Protein AF-A0A496QWY0-F1 (afdb_monomer_lite)

pLDDT: mean 74.76, std 11.49, range [41.34, 89.81]

Structure (mmCIF, N/CA/C/O backbone):
data_AF-A0A496QWY0-F1
#
_entry.id   AF-A0A496QWY0-F1
#
loop_
_atom_site.group_PDB
_atom_site.id
_atom_site.type_symbol
_atom_site.label_atom_id
_atom_site.label_alt_id
_atom_site.label_comp_id
_atom_site.label_asym_id
_atom_site.label_entity_id
_atom_site.label_seq_id
_atom_site.pdbx_PDB_ins_code
_atom_site.Cartn_x
_atom_site.Cartn_y
_atom_site.Cartn_z
_atom_site.occupancy
_atom_site.B_iso_or_equiv
_atom_site.auth_seq_id
_atom_site.auth_comp_id
_atom_site.auth_asym_id
_atom_site.auth_atom_id
_atom_site.pdbx_PDB_model_num
ATOM 1 N N . MET A 1 1 ? 27.211 -4.799 -48.691 1.00 55.66 1 MET A N 1
ATOM 2 C CA . MET A 1 1 ? 26.319 -3.738 -48.163 1.00 55.66 1 MET A CA 1
ATOM 3 C C . MET A 1 1 ? 27.102 -2.442 -48.056 1.00 55.66 1 MET A C 1
ATOM 5 O O . MET A 1 1 ? 28.228 -2.474 -47.563 1.00 55.66 1 MET A O 1
ATOM 9 N N . LYS A 1 2 ? 26.542 -1.324 -48.530 1.00 67.06 2 LYS A N 1
ATOM 10 C CA . LYS A 1 2 ? 27.173 -0.002 -48.395 1.00 67.06 2 LYS A CA 1
ATOM 11 C C . LYS A 1 2 ? 27.348 0.318 -46.901 1.00 67.06 2 LYS A C 1
ATOM 13 O O . LYS A 1 2 ? 26.505 -0.061 -46.086 1.00 67.06 2 LYS A O 1
ATOM 18 N N . LYS A 1 3 ? 28.438 0.997 -46.526 1.00 68.31 3 LYS A N 1
ATOM 19 C CA . LYS A 1 3 ? 28.746 1.312 -45.114 1.00 68.31 3 LYS A CA 1
ATOM 20 C C . LYS A 1 3 ? 27.581 2.040 -44.419 1.00 68.31 3 LYS A C 1
ATOM 22 O O . LYS A 1 3 ? 27.254 1.702 -43.289 1.00 68.31 3 LYS A O 1
ATOM 27 N N . GLY A 1 4 ? 26.884 2.922 -45.145 1.00 72.94 4 GLY A N 1
ATOM 28 C CA . GLY A 1 4 ? 25.697 3.628 -44.650 1.00 72.94 4 GLY A CA 1
ATOM 29 C C . GLY A 1 4 ? 24.549 2.702 -44.234 1.00 72.94 4 GLY A C 1
ATOM 30 O O . GLY A 1 4 ? 24.047 2.821 -43.125 1.00 72.94 4 GLY A O 1
ATOM 31 N N . THR A 1 5 ? 24.188 1.707 -45.056 1.00 79.12 5 THR A N 1
ATOM 32 C CA . THR A 1 5 ? 23.070 0.792 -44.739 1.00 79.12 5 THR A CA 1
ATOM 33 C C . THR A 1 5 ? 23.310 -0.042 -43.480 1.00 79.12 5 THR A C 1
ATOM 35 O O . THR A 1 5 ? 22.363 -0.376 -42.783 1.00 79.12 5 THR A O 1
ATOM 38 N N . ARG A 1 6 ? 24.573 -0.350 -43.152 1.00 73.62 6 ARG A N 1
ATOM 39 C CA . ARG A 1 6 ? 24.921 -1.090 -41.926 1.00 73.62 6 ARG A CA 1
ATOM 40 C C . ARG A 1 6 ? 24.777 -0.229 -40.673 1.00 73.62 6 ARG A C 1
ATOM 42 O O . ARG A 1 6 ? 24.368 -0.735 -39.636 1.00 73.62 6 ARG A O 1
ATOM 49 N N . LEU A 1 7 ? 25.094 1.061 -40.783 1.00 77.50 7 LEU A N 1
ATOM 50 C CA . LEU A 1 7 ? 25.024 2.005 -39.671 1.00 77.50 7 LEU A CA 1
ATOM 51 C C . LEU A 1 7 ? 23.567 2.303 -39.293 1.00 77.50 7 LEU A C 1
ATOM 53 O O . LEU A 1 7 ? 23.224 2.244 -38.117 1.00 77.50 7 LEU A O 1
ATOM 57 N N . PHE A 1 8 ? 22.692 2.496 -40.287 1.00 82.06 8 PHE A N 1
ATOM 58 C CA . PHE A 1 8 ? 21.249 2.624 -40.048 1.00 82.06 8 PHE A CA 1
ATOM 59 C C . PHE A 1 8 ? 20.646 1.367 -39.415 1.00 82.06 8 PHE A C 1
ATOM 61 O O . PHE A 1 8 ? 19.860 1.482 -38.479 1.00 82.06 8 PHE A O 1
ATOM 68 N N . LEU A 1 9 ? 21.051 0.173 -39.868 1.00 79.50 9 LEU A N 1
ATOM 69 C CA . LEU A 1 9 ? 20.561 -1.081 -39.290 1.00 79.50 9 LEU A CA 1
ATOM 70 C C . LEU A 1 9 ? 20.983 -1.236 -37.822 1.00 79.50 9 LEU A C 1
ATOM 72 O O . LEU A 1 9 ? 20.169 -1.617 -36.992 1.00 79.50 9 LEU A O 1
ATOM 76 N N . ALA A 1 10 ? 22.232 -0.899 -37.488 1.00 78.00 10 ALA A N 1
ATOM 77 C CA . ALA A 1 10 ? 22.719 -0.961 -36.111 1.00 78.00 10 ALA A CA 1
ATOM 78 C C . ALA A 1 10 ? 21.989 0.028 -35.188 1.00 78.00 10 ALA A C 1
ATOM 80 O O . ALA A 1 10 ? 21.624 -0.330 -34.067 1.00 78.00 10 ALA A O 1
ATOM 81 N N . LEU A 1 11 ? 21.731 1.247 -35.674 1.00 80.62 11 LEU A N 1
ATOM 82 C CA . LEU A 1 11 ? 20.969 2.252 -34.934 1.00 80.62 11 LEU A CA 1
ATOM 83 C C . LEU A 1 11 ? 19.526 1.786 -34.691 1.00 80.62 11 LEU A C 1
ATOM 85 O O . LEU A 1 11 ? 19.012 1.912 -33.581 1.00 80.62 11 LEU A O 1
ATOM 89 N N . TYR A 1 12 ? 18.900 1.197 -35.714 1.00 85.38 12 TYR A N 1
ATOM 90 C CA . TYR A 1 12 ? 17.542 0.669 -35.632 1.00 85.38 12 TYR A CA 1
ATOM 91 C C . TYR A 1 12 ? 17.437 -0.492 -34.638 1.00 85.38 12 TYR A C 1
ATOM 93 O O . TYR A 1 12 ? 16.535 -0.500 -33.806 1.00 85.38 12 TYR A O 1
ATOM 101 N N . THR A 1 13 ? 18.390 -1.429 -34.649 1.00 81.69 13 THR A N 1
ATOM 102 C CA . THR A 1 13 ? 18.434 -2.533 -33.678 1.00 81.69 13 THR A CA 1
ATOM 103 C C . THR A 1 13 ? 18.577 -2.018 -32.245 1.00 81.69 13 THR A C 1
ATOM 105 O O . THR A 1 13 ? 17.865 -2.481 -31.357 1.00 81.69 13 THR A O 1
ATOM 108 N N . GLY A 1 14 ? 19.449 -1.031 -32.003 1.00 79.31 14 GLY A N 1
ATOM 109 C CA . GLY A 1 14 ? 19.602 -0.422 -30.677 1.00 79.31 14 GLY A CA 1
ATOM 110 C C . GLY A 1 14 ? 18.320 0.263 -30.192 1.00 79.31 14 GLY A C 1
ATOM 111 O O . GLY A 1 14 ? 17.920 0.079 -29.041 1.00 79.31 14 GLY A O 1
ATOM 112 N N . PHE A 1 15 ? 17.641 0.990 -31.084 1.00 83.50 15 PHE A N 1
ATOM 113 C CA . PHE A 1 15 ? 16.355 1.622 -30.792 1.00 83.50 15 PHE A CA 1
ATOM 114 C C . PHE A 1 15 ? 15.257 0.592 -30.500 1.00 83.50 15 PHE A C 1
ATOM 116 O O . PHE A 1 15 ? 14.571 0.707 -29.490 1.00 83.50 15 PHE A O 1
ATOM 123 N N . ALA A 1 16 ? 15.136 -0.455 -31.319 1.00 84.25 16 ALA A N 1
ATOM 124 C CA . ALA A 1 16 ? 14.134 -1.502 -31.134 1.00 84.25 16 ALA A CA 1
ATOM 125 C C . ALA A 1 16 ? 14.306 -2.235 -29.793 1.00 84.25 16 ALA A C 1
ATOM 127 O O . ALA A 1 16 ? 13.338 -2.419 -29.057 1.00 84.25 16 ALA A O 1
ATOM 128 N N . VAL A 1 17 ? 15.544 -2.594 -29.434 1.00 82.38 17 VAL A N 1
ATOM 129 C CA . VAL A 1 17 ? 15.850 -3.233 -28.144 1.00 82.38 17 VAL A CA 1
ATOM 130 C C . VAL A 1 17 ? 15.521 -2.300 -26.979 1.00 82.38 17 VAL A C 1
ATOM 132 O O . VAL A 1 17 ? 14.932 -2.748 -25.997 1.00 82.38 17 VAL A O 1
ATOM 135 N N . TYR A 1 18 ? 15.850 -1.009 -27.090 1.00 81.50 18 TYR A N 1
ATOM 136 C CA . TYR A 1 18 ? 15.502 -0.014 -26.076 1.00 81.50 18 TYR A CA 1
ATOM 137 C C . TYR A 1 18 ? 13.985 0.103 -25.889 1.00 81.50 18 TYR A C 1
ATOM 139 O O . TYR A 1 18 ? 13.505 0.030 -24.761 1.00 81.50 18 TYR A O 1
ATOM 147 N N . SER A 1 19 ? 13.224 0.216 -26.981 1.00 81.25 19 SER A N 1
ATOM 148 C CA . SER A 1 19 ? 11.763 0.313 -26.935 1.00 81.25 19 SER A CA 1
ATOM 149 C C . SER A 1 19 ? 11.123 -0.907 -26.281 1.00 81.25 19 SER A C 1
ATOM 151 O O . SER A 1 19 ? 10.245 -0.745 -25.439 1.00 81.25 19 SER A O 1
ATOM 153 N N . VAL A 1 20 ? 11.586 -2.118 -26.607 1.00 80.94 20 VAL A N 1
ATOM 154 C CA . VAL A 1 20 ? 11.076 -3.353 -25.992 1.00 80.94 20 VAL A CA 1
ATOM 155 C C . VAL A 1 20 ? 11.408 -3.392 -24.498 1.00 80.94 20 VAL A C 1
ATOM 157 O O . VAL A 1 20 ? 10.512 -3.598 -23.682 1.00 80.94 20 VAL A O 1
ATOM 160 N N . LEU A 1 21 ? 12.657 -3.123 -24.104 1.00 76.94 21 LEU A N 1
ATOM 161 C CA . LEU A 1 21 ? 13.052 -3.092 -22.688 1.00 76.94 21 LEU A CA 1
ATOM 162 C C . LEU A 1 21 ? 12.248 -2.062 -21.889 1.00 76.94 21 LEU A C 1
ATOM 164 O O . LEU A 1 21 ? 11.754 -2.369 -20.806 1.00 76.94 21 LEU A O 1
ATOM 168 N N . THR A 1 22 ? 12.080 -0.855 -22.428 1.00 76.88 22 THR A N 1
ATOM 169 C CA . THR A 1 22 ? 11.290 0.203 -21.791 1.00 76.88 22 THR A CA 1
ATOM 170 C C . THR A 1 22 ? 9.804 -0.139 -21.736 1.00 76.88 22 THR A C 1
ATOM 172 O O . THR A 1 22 ? 9.147 0.226 -20.768 1.00 76.88 22 THR A O 1
ATOM 175 N N . PHE A 1 23 ? 9.259 -0.850 -22.719 1.00 75.31 23 PHE A N 1
ATOM 176 C CA . PHE A 1 23 ? 7.854 -1.250 -22.696 1.00 75.31 23 PHE A CA 1
ATOM 177 C C . PHE A 1 23 ? 7.569 -2.290 -21.601 1.00 75.31 23 PHE A C 1
ATOM 179 O O . PHE A 1 23 ? 6.616 -2.143 -20.839 1.00 75.31 23 PHE A O 1
ATOM 186 N N . PHE A 1 24 ? 8.424 -3.309 -21.465 1.00 68.56 24 PHE A N 1
ATOM 187 C CA . PHE A 1 24 ? 8.226 -4.368 -20.468 1.00 68.56 24 PHE A CA 1
ATOM 188 C C . PHE A 1 24 ? 8.634 -3.949 -19.048 1.00 68.56 24 PHE A C 1
ATOM 190 O O . PHE A 1 24 ? 7.910 -4.231 -18.092 1.00 68.56 24 PHE A O 1
ATOM 197 N N . PHE A 1 25 ? 9.767 -3.257 -18.905 1.00 68.12 25 PHE A N 1
ATOM 198 C CA . PHE A 1 25 ? 10.391 -2.944 -17.613 1.00 68.12 25 PHE A CA 1
ATOM 199 C C . PHE A 1 25 ? 10.446 -1.445 -17.294 1.00 68.12 25 PHE A C 1
ATOM 201 O O . PHE A 1 25 ? 11.099 -1.026 -16.338 1.00 68.12 25 PHE A O 1
ATOM 208 N N . GLY A 1 26 ? 9.805 -0.603 -18.103 1.00 67.50 26 GLY A N 1
ATOM 209 C CA . GLY A 1 26 ? 9.725 0.823 -17.824 1.00 67.50 26 GLY A CA 1
ATOM 210 C C . GLY A 1 26 ? 8.885 1.128 -16.589 1.00 67.50 26 GLY A C 1
ATOM 211 O O . GLY A 1 26 ? 8.112 0.312 -16.098 1.00 67.50 26 GLY A O 1
ATOM 212 N N . ASN A 1 27 ? 8.978 2.376 -16.138 1.00 61.62 27 ASN A N 1
ATOM 213 C CA . ASN A 1 27 ? 8.209 2.918 -15.014 1.00 61.62 27 ASN A CA 1
ATOM 214 C C . ASN A 1 27 ? 6.671 2.887 -15.225 1.00 61.62 27 ASN A C 1
ATOM 216 O O . ASN A 1 27 ? 5.922 3.150 -14.291 1.00 61.62 27 ASN A O 1
ATOM 220 N N . THR A 1 28 ? 6.216 2.580 -16.443 1.00 63.62 28 THR A N 1
ATOM 221 C CA . THR A 1 28 ? 4.805 2.392 -16.834 1.00 63.62 28 THR A CA 1
ATOM 222 C C . THR A 1 28 ? 4.562 0.981 -17.398 1.00 63.62 28 THR A C 1
ATOM 224 O O . THR A 1 28 ? 3.522 0.713 -17.988 1.00 63.62 28 THR A O 1
ATOM 227 N N . GLY A 1 29 ? 5.547 0.087 -17.281 1.00 69.12 29 GLY A N 1
ATOM 228 C CA . GLY A 1 29 ? 5.484 -1.274 -17.801 1.00 69.12 29 GLY A CA 1
ATOM 229 C C . GLY A 1 29 ? 4.654 -2.211 -16.924 1.00 69.12 29 GLY A C 1
ATOM 230 O O . GLY A 1 29 ? 4.149 -1.841 -15.863 1.00 69.12 29 GLY A O 1
ATOM 231 N N . ILE A 1 30 ? 4.566 -3.466 -17.362 1.00 72.00 30 ILE A N 1
ATOM 232 C CA . ILE A 1 30 ? 3.725 -4.516 -16.760 1.00 72.00 30 ILE A CA 1
ATOM 233 C C . ILE A 1 30 ? 4.067 -4.745 -15.279 1.00 72.00 30 ILE A C 1
ATOM 235 O O . ILE A 1 30 ? 3.178 -4.950 -14.457 1.00 72.00 30 ILE A O 1
ATOM 239 N N . LEU A 1 31 ? 5.350 -4.659 -14.918 1.00 70.00 31 LEU A N 1
ATOM 240 C CA . LEU A 1 31 ? 5.812 -4.815 -13.534 1.00 70.00 31 LEU A CA 1
ATOM 241 C C . LEU A 1 31 ? 5.326 -3.686 -12.618 1.00 70.00 31 LEU A C 1
ATOM 243 O O . LEU A 1 31 ? 4.835 -3.958 -11.527 1.00 70.00 31 LEU A O 1
ATOM 247 N N . ALA A 1 32 ? 5.406 -2.436 -13.078 1.00 72.75 32 ALA A N 1
ATOM 248 C CA . ALA A 1 32 ? 4.912 -1.286 -12.323 1.00 72.75 32 ALA A CA 1
ATOM 249 C C . ALA A 1 32 ? 3.384 -1.331 -12.171 1.00 72.75 32 ALA A C 1
ATOM 251 O O . ALA A 1 32 ? 2.853 -0.962 -11.125 1.00 72.75 32 ALA A O 1
ATOM 252 N N . MET A 1 33 ? 2.683 -1.826 -13.196 1.00 75.75 33 MET A N 1
ATOM 253 C CA . MET A 1 33 ? 1.239 -2.037 -13.129 1.00 75.75 33 MET A CA 1
ATOM 254 C C . MET A 1 33 ? 0.875 -3.106 -12.093 1.00 75.75 33 MET A C 1
ATOM 256 O O . MET A 1 33 ? -0.027 -2.889 -11.291 1.00 75.75 33 MET A O 1
ATOM 260 N N . LYS A 1 34 ? 1.621 -4.216 -12.049 1.00 79.69 34 LYS A N 1
ATOM 261 C CA . LYS A 1 34 ? 1.408 -5.277 -11.060 1.00 79.69 34 LYS A CA 1
ATOM 262 C C . LYS A 1 34 ? 1.663 -4.800 -9.626 1.00 79.69 34 LYS A C 1
ATOM 264 O O . LYS A 1 34 ? 0.855 -5.080 -8.749 1.00 79.69 34 LYS A O 1
ATOM 269 N N . GLU A 1 35 ? 2.738 -4.044 -9.384 1.00 79.81 35 GLU A N 1
ATOM 270 C CA . GLU A 1 35 ? 2.995 -3.441 -8.063 1.00 79.81 35 GLU A CA 1
ATOM 271 C C . GLU A 1 35 ? 1.850 -2.511 -7.628 1.00 79.81 35 GLU A C 1
ATOM 273 O O . GLU A 1 35 ? 1.479 -2.474 -6.452 1.00 79.81 35 GLU A O 1
ATOM 278 N N 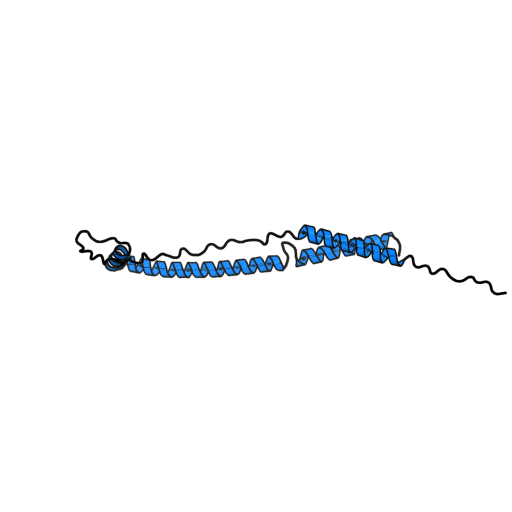. LEU A 1 36 ? 1.281 -1.760 -8.575 1.00 82.19 36 LEU A N 1
ATOM 279 C CA . LEU A 1 36 ? 0.164 -0.862 -8.307 1.00 82.19 36 LEU A CA 1
ATOM 280 C C . LEU A 1 36 ? -1.129 -1.628 -8.000 1.00 82.19 36 LEU A C 1
ATOM 282 O O . LEU A 1 36 ? -1.861 -1.238 -7.092 1.00 82.19 36 LEU A O 1
ATOM 286 N N . GLU A 1 37 ? -1.395 -2.713 -8.721 1.00 85.38 37 GLU A N 1
ATOM 287 C CA . GLU A 1 37 ? -2.552 -3.583 -8.497 1.00 85.38 37 GLU A CA 1
ATOM 288 C C . GLU A 1 37 ? -2.470 -4.283 -7.132 1.00 85.38 37 GLU A C 1
ATOM 290 O O . GLU A 1 37 ? -3.409 -4.202 -6.343 1.00 85.38 37 GLU A O 1
ATOM 295 N N . GLU A 1 38 ? -1.304 -4.830 -6.774 1.00 85.81 38 GLU A N 1
ATOM 296 C CA . GLU A 1 38 ? -1.069 -5.406 -5.443 1.00 85.81 38 GLU A CA 1
ATOM 297 C C . GLU A 1 38 ? -1.233 -4.369 -4.322 1.00 85.81 38 GLU A C 1
ATOM 299 O O . GLU A 1 38 ? -1.746 -4.675 -3.243 1.00 85.81 38 GLU A O 1
ATOM 304 N N . TYR A 1 39 ? -0.790 -3.128 -4.544 1.00 83.94 39 TYR A N 1
ATOM 305 C CA . TYR A 1 39 ? -0.995 -2.055 -3.573 1.00 83.94 39 TYR A CA 1
ATOM 306 C C . TYR A 1 39 ? -2.472 -1.680 -3.433 1.00 83.94 39 TYR A C 1
ATOM 308 O O . TYR A 1 39 ? -2.961 -1.481 -2.318 1.00 83.94 39 TYR A O 1
ATOM 316 N N . ARG A 1 40 ? -3.187 -1.610 -4.556 1.00 87.19 40 ARG A N 1
ATOM 317 C CA . ARG A 1 40 ? -4.624 -1.352 -4.592 1.00 87.19 40 ARG A CA 1
ATOM 318 C C . ARG A 1 40 ? -5.375 -2.424 -3.808 1.00 87.19 40 ARG A C 1
ATOM 320 O O . ARG A 1 40 ? -6.178 -2.070 -2.950 1.00 87.19 40 ARG A O 1
ATOM 327 N N . ASP A 1 41 ? -5.068 -3.698 -4.009 1.00 88.69 41 ASP A N 1
ATOM 328 C CA . ASP A 1 41 ? -5.728 -4.789 -3.287 1.00 88.69 41 ASP A CA 1
ATOM 329 C C . ASP A 1 41 ? -5.459 -4.735 -1.775 1.00 88.69 41 ASP A C 1
ATOM 331 O O . ASP A 1 41 ? -6.395 -4.838 -0.981 1.00 88.69 41 ASP A O 1
ATOM 335 N N . LYS A 1 42 ? -4.224 -4.428 -1.355 1.00 87.50 42 LYS A N 1
ATOM 336 C CA . LYS A 1 42 ? -3.896 -4.205 0.068 1.00 87.50 42 LYS A CA 1
ATOM 337 C C . LYS A 1 42 ? -4.694 -3.057 0.690 1.00 87.50 42 LYS A C 1
ATOM 339 O O . LYS A 1 42 ? -5.104 -3.150 1.847 1.00 87.50 42 LYS A O 1
ATOM 344 N N . LEU A 1 43 ? -4.917 -1.972 -0.053 1.00 86.62 43 LEU A N 1
ATOM 345 C CA . LEU A 1 43 ? -5.761 -0.867 0.409 1.00 86.62 43 LEU A CA 1
ATOM 346 C C . LEU A 1 43 ? -7.224 -1.290 0.551 1.00 86.62 43 LEU A C 1
ATOM 348 O O . LEU A 1 43 ? -7.859 -0.923 1.538 1.00 86.62 43 LEU A O 1
ATOM 352 N N . TYR A 1 44 ? -7.752 -2.073 -0.393 1.00 89.44 44 TYR A N 1
ATOM 353 C CA . TYR A 1 44 ? -9.112 -2.607 -0.300 1.00 89.44 44 TYR A CA 1
ATOM 354 C C . TYR A 1 44 ? -9.288 -3.513 0.921 1.00 89.44 44 TYR A C 1
ATOM 356 O O . TYR A 1 44 ? -10.276 -3.381 1.644 1.00 89.44 44 TYR A O 1
ATOM 364 N N . GLU A 1 45 ? -8.327 -4.396 1.191 1.00 88.69 45 GLU A N 1
ATOM 365 C CA . GLU A 1 45 ? -8.356 -5.257 2.376 1.00 88.69 45 GLU A CA 1
ATOM 366 C C . GLU A 1 45 ? -8.316 -4.451 3.678 1.00 88.69 45 GLU A C 1
ATOM 368 O O . GLU A 1 45 ? -9.115 -4.698 4.582 1.00 88.69 45 GLU A O 1
ATOM 373 N N . ASN A 1 46 ? -7.443 -3.446 3.758 1.00 88.19 46 ASN A N 1
ATOM 374 C CA . ASN A 1 46 ? -7.333 -2.577 4.929 1.00 88.19 46 ASN A CA 1
ATOM 375 C C . ASN A 1 46 ? -8.606 -1.762 5.167 1.00 88.19 46 ASN A C 1
ATOM 377 O O . ASN A 1 46 ? -9.080 -1.672 6.297 1.00 88.19 46 ASN A O 1
ATOM 381 N N . ASN A 1 47 ? -9.204 -1.228 4.101 1.00 88.50 47 ASN A N 1
ATOM 382 C CA . ASN A 1 47 ? -10.470 -0.514 4.194 1.00 88.50 47 ASN A CA 1
ATOM 383 C C . ASN A 1 47 ? -11.587 -1.436 4.713 1.00 88.50 47 ASN A C 1
ATOM 385 O O . ASN A 1 47 ? -12.316 -1.079 5.635 1.00 88.50 47 ASN A O 1
ATOM 389 N N . ARG A 1 48 ? -11.651 -2.678 4.217 1.00 89.75 48 ARG A N 1
ATOM 390 C CA . ARG A 1 48 ? -12.604 -3.684 4.703 1.00 89.75 48 ARG A CA 1
ATOM 391 C C . ARG A 1 48 ? -12.390 -4.037 6.181 1.00 89.75 48 ARG A C 1
ATOM 393 O O . ARG A 1 48 ? -13.364 -4.258 6.904 1.00 89.75 48 ARG A O 1
ATOM 400 N N . GLU A 1 49 ? -11.139 -4.104 6.635 1.00 88.69 49 GLU A N 1
ATOM 401 C CA . GLU A 1 49 ? -10.794 -4.303 8.048 1.00 88.69 49 GLU A CA 1
ATOM 402 C C . GLU A 1 49 ? -11.256 -3.112 8.901 1.00 88.69 49 GLU A C 1
ATOM 404 O O . GLU A 1 49 ? -11.941 -3.311 9.905 1.00 88.69 49 GLU A O 1
ATOM 409 N N . LEU A 1 50 ? -10.980 -1.882 8.459 1.00 88.50 50 LEU A N 1
ATOM 410 C CA . LEU A 1 50 ? -11.437 -0.647 9.101 1.00 88.50 50 LEU A CA 1
ATOM 411 C C . LEU A 1 50 ? -12.962 -0.575 9.200 1.00 88.50 50 LEU A C 1
ATOM 413 O O . LEU A 1 50 ? -13.483 -0.253 10.263 1.00 88.50 50 LEU A O 1
ATOM 417 N N . GLU A 1 51 ? -13.698 -0.929 8.146 1.00 89.06 51 GLU A N 1
ATOM 418 C CA . GLU A 1 51 ? -15.161 -0.985 8.209 1.00 89.06 51 GLU A CA 1
ATOM 419 C C . GLU A 1 51 ? -15.661 -2.007 9.233 1.00 89.06 51 GLU A C 1
ATOM 421 O O . GLU A 1 51 ? -16.678 -1.788 9.891 1.00 89.06 51 GLU A O 1
ATOM 426 N N . LYS A 1 52 ? -14.985 -3.155 9.356 1.00 89.56 52 LYS A N 1
ATOM 427 C CA . LYS A 1 52 ? -15.340 -4.170 10.352 1.00 89.56 52 LYS A CA 1
ATOM 428 C C . LYS A 1 52 ? -15.103 -3.646 11.768 1.00 89.56 52 LYS A C 1
ATOM 430 O O . LYS A 1 52 ? -15.999 -3.795 12.595 1.00 89.56 52 LYS A O 1
ATOM 435 N N . ILE A 1 53 ? -13.953 -3.016 12.018 1.00 87.69 53 ILE A N 1
ATOM 436 C CA . ILE A 1 53 ? -13.635 -2.374 13.301 1.00 87.69 53 ILE A CA 1
ATOM 437 C C . ILE A 1 53 ? -14.679 -1.300 13.609 1.00 87.69 53 ILE A C 1
ATOM 439 O O . I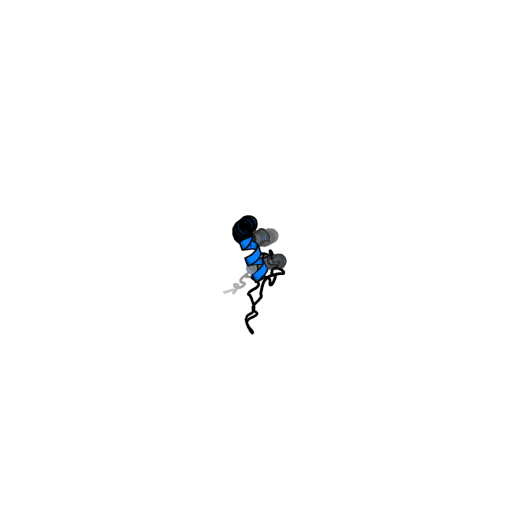LE A 1 53 ? -15.254 -1.307 14.690 1.00 87.69 53 ILE A O 1
ATOM 443 N N . ASN A 1 54 ? -14.995 -0.438 12.642 1.00 89.12 54 ASN A N 1
ATOM 444 C CA . ASN A 1 54 ? -15.984 0.618 12.819 1.00 89.12 54 ASN A CA 1
ATOM 445 C C . ASN A 1 54 ? -17.363 0.048 13.176 1.00 89.12 54 ASN A C 1
ATOM 447 O O . ASN A 1 54 ? -17.946 0.460 14.167 1.00 89.12 54 ASN A O 1
ATOM 451 N N . ARG A 1 55 ? -17.850 -0.967 12.446 1.00 89.81 55 ARG A N 1
ATOM 452 C CA . ARG A 1 55 ? -19.123 -1.636 12.772 1.00 89.81 55 ARG A CA 1
ATOM 453 C C . ARG A 1 55 ? -19.131 -2.220 14.186 1.00 89.81 55 ARG A C 1
ATOM 455 O O . ARG A 1 55 ? -20.137 -2.102 14.874 1.00 89.81 55 ARG A O 1
ATOM 462 N N . GLN A 1 56 ? -18.033 -2.838 14.620 1.00 88.06 56 GLN A N 1
ATOM 463 C CA . GLN A 1 56 ? -17.921 -3.381 15.977 1.00 88.06 56 GLN A CA 1
ATOM 464 C C . GLN A 1 56 ? -17.960 -2.274 17.033 1.00 88.06 56 GLN A C 1
ATOM 466 O O . GLN A 1 56 ? -18.732 -2.380 17.982 1.00 88.06 56 GLN A O 1
ATOM 471 N N . LEU A 1 57 ? -17.192 -1.200 16.835 1.00 86.94 57 LEU A N 1
ATOM 472 C CA . LEU A 1 57 ? -17.172 -0.057 17.745 1.00 86.94 57 LEU A CA 1
ATOM 473 C C . LEU A 1 57 ? -18.515 0.675 17.779 1.00 86.94 57 LEU A C 1
ATOM 475 O O . LEU A 1 57 ? -18.926 1.096 18.851 1.00 86.94 57 LEU A O 1
ATOM 479 N N . SER A 1 58 ? -19.215 0.815 16.650 1.00 87.88 58 SER A N 1
ATOM 480 C CA . SER A 1 58 ? -20.547 1.431 16.622 1.00 87.88 58 SER A CA 1
ATOM 481 C C . SER A 1 58 ? -21.552 0.625 17.439 1.00 87.88 58 SER A C 1
ATOM 483 O O . SER A 1 58 ? -22.263 1.202 18.247 1.00 87.88 58 SER A O 1
ATOM 485 N N . VAL A 1 59 ? -21.562 -0.705 17.299 1.00 88.06 59 VAL A N 1
ATOM 486 C CA . VAL A 1 59 ? -22.443 -1.573 18.100 1.00 88.06 59 VAL A CA 1
ATOM 487 C C . VAL A 1 59 ? -22.097 -1.501 19.590 1.00 88.06 59 VAL A C 1
ATOM 489 O O . VAL A 1 59 ? -22.996 -1.447 20.425 1.00 88.06 59 VAL A O 1
ATOM 492 N N . GLU A 1 60 ? -20.807 -1.490 19.937 1.00 84.81 60 GLU A N 1
ATOM 493 C CA . GLU A 1 60 ? -20.364 -1.335 21.327 1.00 84.81 60 GLU A CA 1
ATOM 494 C C . GLU A 1 60 ? -20.765 0.032 21.894 1.00 84.81 60 GLU A C 1
ATOM 496 O O . GLU A 1 60 ? -21.259 0.116 23.016 1.00 84.81 60 GLU A O 1
ATOM 501 N N . LEU A 1 61 ? -20.620 1.094 21.104 1.00 86.19 61 LEU A N 1
ATOM 502 C CA . LEU A 1 61 ? -20.995 2.450 21.486 1.00 86.19 61 LEU A CA 1
ATOM 503 C C . LEU A 1 61 ? -22.510 2.590 21.666 1.00 86.19 61 LEU A C 1
ATOM 505 O O . LEU A 1 61 ? -22.936 3.157 22.670 1.00 86.19 61 LEU A O 1
ATOM 509 N N . ASP A 1 62 ? -23.314 2.030 20.763 1.00 86.31 62 ASP A N 1
ATOM 510 C CA . ASP A 1 62 ? -24.775 2.003 20.883 1.00 86.31 62 ASP A CA 1
ATOM 511 C C . ASP A 1 62 ? -25.212 1.240 22.142 1.00 86.31 62 ASP A C 1
ATOM 513 O O . ASP A 1 62 ? -26.095 1.692 22.877 1.00 86.31 62 ASP A O 1
ATOM 517 N N . ALA A 1 63 ? -24.563 0.110 22.444 1.00 82.19 63 ALA A N 1
ATOM 518 C CA . ALA A 1 63 ? -24.812 -0.640 23.672 1.00 82.19 63 ALA A CA 1
ATOM 519 C C . ALA A 1 63 ? -24.454 0.183 24.920 1.00 82.19 63 ALA A C 1
ATOM 521 O O . ALA A 1 63 ? -25.246 0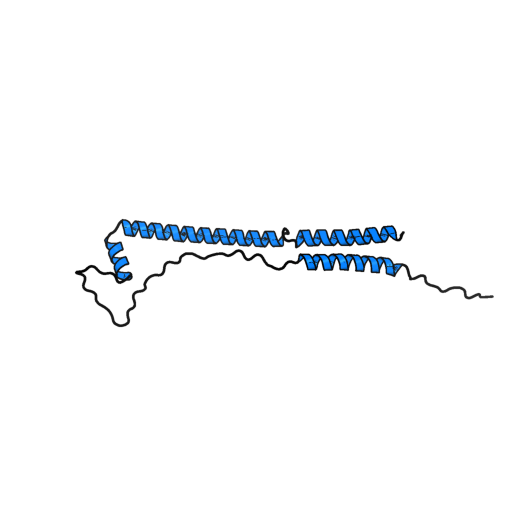.241 25.862 1.00 82.19 63 ALA A O 1
ATOM 522 N N . LEU A 1 64 ? -23.307 0.873 24.913 1.00 82.75 64 LEU A N 1
ATOM 523 C CA . LEU A 1 64 ? -22.901 1.774 25.995 1.00 82.75 64 LEU A CA 1
ATOM 524 C C . LEU A 1 64 ? -23.893 2.920 26.194 1.00 82.75 64 LEU A C 1
ATOM 526 O O . LEU A 1 64 ? -24.215 3.248 27.329 1.00 82.75 64 LEU A O 1
ATOM 530 N N . GLN A 1 65 ? -24.378 3.534 25.116 1.00 80.44 65 GLN A N 1
ATOM 531 C CA . GLN A 1 65 ? -25.349 4.626 25.209 1.00 80.44 65 GLN A CA 1
ATOM 532 C C . GLN A 1 65 ? -26.715 4.156 25.718 1.00 80.44 65 GLN A C 1
ATOM 534 O O . GLN A 1 65 ? -27.414 4.920 26.382 1.00 80.44 65 GLN A O 1
ATOM 539 N N . SER A 1 66 ? -27.089 2.912 25.419 1.00 82.56 66 SER A N 1
ATOM 540 C CA . SER A 1 66 ? -28.402 2.364 25.765 1.00 82.56 66 SER A CA 1
ATOM 541 C C . SER A 1 66 ? -28.493 1.859 27.210 1.00 82.56 66 SER A C 1
ATOM 543 O O . SER A 1 66 ? -29.575 1.914 27.793 1.00 82.56 66 SER A O 1
ATOM 545 N N . ASP A 1 67 ? -27.392 1.377 27.802 1.00 80.69 67 ASP A N 1
ATOM 546 C CA . ASP A 1 67 ? -27.382 0.828 29.165 1.00 80.69 67 ASP A CA 1
ATOM 547 C C . ASP A 1 67 ? -26.369 1.547 30.085 1.00 80.69 67 ASP A C 1
ATOM 549 O O . ASP A 1 67 ? -25.155 1.319 30.000 1.00 80.69 67 ASP A O 1
ATOM 553 N N . PRO A 1 68 ? -26.848 2.354 31.053 1.00 79.31 68 PRO A N 1
ATOM 554 C CA . PRO A 1 68 ? -26.003 3.019 32.046 1.00 79.31 68 PRO A CA 1
ATOM 555 C C . PRO A 1 68 ? -25.145 2.051 32.875 1.00 79.31 68 PRO A C 1
ATOM 557 O O . PRO A 1 68 ? -24.071 2.422 33.357 1.00 79.31 68 PRO A O 1
ATOM 560 N N . ASN A 1 69 ? -25.585 0.802 33.052 1.00 79.00 69 ASN A N 1
ATOM 561 C CA . ASN A 1 69 ? -24.823 -0.204 33.790 1.00 79.00 69 ASN A CA 1
ATOM 562 C C . ASN A 1 69 ? -23.597 -0.681 33.003 1.00 79.00 69 ASN A C 1
ATOM 564 O O . ASN A 1 69 ? -22.573 -1.004 33.611 1.00 79.00 69 ASN A O 1
ATOM 568 N N . LEU A 1 70 ? -23.655 -0.669 31.667 1.00 78.06 70 LEU A N 1
ATOM 569 C CA . LEU A 1 70 ? -22.495 -0.967 30.828 1.00 78.06 70 LEU A CA 1
ATOM 570 C C . LEU A 1 70 ? -21.445 0.139 30.940 1.00 78.06 70 LEU A C 1
ATOM 572 O O . LEU A 1 70 ? -20.266 -0.168 31.112 1.00 78.06 70 LEU A O 1
ATOM 576 N N . ILE A 1 71 ? -21.852 1.411 30.965 1.00 79.31 71 ILE A N 1
ATOM 577 C CA . ILE A 1 71 ? -20.930 2.536 31.196 1.00 79.31 71 ILE A CA 1
ATOM 578 C C . ILE A 1 71 ? -20.193 2.366 32.529 1.00 79.31 71 ILE A C 1
ATOM 580 O O . ILE A 1 71 ? -18.967 2.474 32.567 1.00 79.31 71 ILE A O 1
ATOM 584 N N . ARG A 1 72 ? -20.909 2.022 33.608 1.00 81.25 72 ARG A N 1
ATOM 585 C CA . ARG A 1 72 ? -20.305 1.749 34.926 1.00 81.25 72 ARG A CA 1
ATOM 586 C C . ARG A 1 72 ? -19.298 0.604 34.877 1.00 81.25 72 ARG A C 1
ATOM 588 O O . ARG A 1 72 ? -18.206 0.712 35.433 1.00 81.25 72 ARG A O 1
ATOM 595 N N . LEU A 1 73 ? -19.626 -0.484 34.180 1.00 81.50 73 LEU A N 1
ATOM 596 C CA . LEU A 1 73 ? -18.729 -1.629 34.032 1.00 81.50 73 LEU A CA 1
ATOM 597 C C . LEU A 1 73 ? -17.456 -1.269 33.247 1.00 81.50 73 LEU A C 1
ATOM 599 O O . LEU A 1 73 ? -16.362 -1.692 33.627 1.00 81.50 73 LEU A O 1
ATOM 603 N N . HIS A 1 74 ? -17.580 -0.477 32.179 1.00 77.56 74 HIS A N 1
ATOM 604 C CA . HIS A 1 74 ? -16.441 0.006 31.394 1.00 77.56 74 HIS A CA 1
ATOM 605 C C . HIS A 1 74 ? -15.578 1.002 32.182 1.00 77.56 74 HIS A C 1
ATOM 607 O O . HIS A 1 74 ? -14.354 0.862 32.196 1.00 77.56 74 HIS A O 1
ATOM 613 N N . ALA A 1 75 ? -16.192 1.936 32.912 1.00 81.00 75 ALA A N 1
ATOM 614 C CA . ALA A 1 75 ? -15.500 2.862 33.809 1.00 81.00 75 ALA A CA 1
ATOM 615 C C . ALA A 1 75 ? -14.687 2.108 34.875 1.00 81.00 75 ALA A C 1
ATOM 617 O O . ALA A 1 75 ? -13.510 2.408 35.092 1.00 81.00 75 ALA A O 1
ATOM 618 N N . ARG A 1 76 ? -15.260 1.039 35.441 1.00 81.69 76 ARG A N 1
ATOM 619 C CA . ARG A 1 76 ? -14.590 0.177 36.419 1.00 81.69 76 ARG A CA 1
ATOM 620 C C . ARG A 1 76 ? -13.360 -0.535 35.856 1.00 81.69 76 ARG A C 1
ATOM 622 O O . ARG A 1 76 ? -12.354 -0.645 36.556 1.00 81.69 76 ARG A O 1
ATOM 629 N N . ARG A 1 77 ? -13.392 -0.984 34.593 1.00 78.19 77 ARG A N 1
ATOM 630 C CA . ARG A 1 77 ? -12.199 -1.551 33.923 1.00 78.19 77 ARG A CA 1
ATOM 631 C C . ARG A 1 77 ? -11.082 -0.523 33.760 1.00 78.19 77 ARG A C 1
ATOM 633 O O . ARG A 1 77 ? -9.915 -0.883 33.860 1.00 78.19 77 ARG A O 1
ATOM 640 N N . LEU A 1 78 ? -11.441 0.742 33.551 1.00 78.19 78 LEU A N 1
ATOM 641 C CA . LEU A 1 78 ? -10.503 1.863 33.471 1.00 78.19 78 LEU A CA 1
ATOM 642 C C . LEU A 1 78 ? -10.020 2.346 34.853 1.00 78.19 78 LEU A C 1
ATOM 644 O O . LEU A 1 78 ? -9.142 3.201 34.929 1.00 78.19 78 LEU A O 1
ATOM 648 N N . GLY A 1 79 ? -10.548 1.780 35.944 1.00 76.56 79 GLY A N 1
ATOM 649 C CA . GLY A 1 79 ? -10.180 2.134 37.315 1.00 76.56 79 GLY A CA 1
ATOM 650 C C . GLY A 1 79 ? -10.973 3.302 37.907 1.00 76.56 79 GLY A C 1
ATOM 651 O O . GLY A 1 79 ? -10.586 3.805 38.962 1.00 76.56 79 GLY A O 1
ATOM 652 N N . TYR A 1 80 ? -12.065 3.715 37.261 1.00 80.75 80 TYR A N 1
ATOM 653 C CA . TYR A 1 80 ? -13.019 4.688 37.790 1.00 80.75 80 TYR A CA 1
ATOM 654 C C . TYR A 1 80 ? -14.142 3.975 38.550 1.00 80.75 80 TYR A C 1
ATOM 656 O O . TYR A 1 80 ? -14.646 2.945 38.107 1.00 80.75 80 TYR A O 1
ATOM 664 N N . PHE A 1 81 ? -14.534 4.533 39.690 1.00 82.56 81 PHE A N 1
ATOM 665 C CA . PHE A 1 81 ? -15.552 3.990 40.591 1.00 82.56 81 PHE A CA 1
ATOM 666 C C . PHE A 1 81 ? -16.461 5.135 41.052 1.00 82.56 81 PHE A C 1
ATOM 668 O O . PHE A 1 81 ? -16.034 6.292 41.035 1.00 82.56 81 PHE A O 1
ATOM 675 N N . GLU A 1 82 ? -17.697 4.833 41.451 1.00 79.50 82 GLU A N 1
ATOM 676 C CA . GLU A 1 82 ? -18.581 5.840 42.058 1.00 79.50 82 GLU A CA 1
ATOM 677 C C . GLU A 1 82 ? -18.115 6.191 43.486 1.00 79.50 82 GLU A C 1
ATOM 679 O O . GLU A 1 82 ? -17.449 5.389 44.144 1.00 79.50 82 GLU A O 1
ATOM 684 N N . GLU A 1 83 ? -18.452 7.391 43.978 1.00 78.00 83 GLU A N 1
ATOM 685 C CA . GLU A 1 83 ? -17.961 7.900 45.274 1.00 78.00 83 GLU A CA 1
ATOM 686 C C . GLU A 1 83 ? -18.329 7.000 46.467 1.00 78.00 83 GLU A C 1
ATOM 688 O O . GLU A 1 83 ? -17.567 6.900 47.428 1.00 78.00 83 GLU A O 1
ATOM 693 N N . GLU A 1 84 ? -19.459 6.295 46.392 1.00 80.75 84 GLU A N 1
ATOM 694 C CA . GLU A 1 84 ? -19.949 5.408 47.457 1.00 80.75 84 GLU A CA 1
ATOM 695 C C . GLU A 1 84 ? -19.526 3.934 47.281 1.00 80.75 84 GLU A C 1
ATOM 697 O O . GLU A 1 84 ? -19.931 3.050 48.044 1.00 80.75 84 GLU A O 1
ATOM 702 N N . GLU A 1 85 ? -18.703 3.625 46.277 1.00 78.62 85 GLU A N 1
ATOM 703 C CA . GLU A 1 85 ? -18.418 2.253 45.873 1.00 78.62 85 GLU A CA 1
ATOM 704 C C . GLU A 1 85 ? -17.215 1.644 46.620 1.00 78.62 85 GLU A C 1
ATOM 706 O O . GLU A 1 85 ? -16.103 2.177 46.638 1.00 78.62 85 GLU A O 1
ATOM 711 N N . ARG A 1 86 ? -17.402 0.469 47.241 1.00 77.38 86 ARG A N 1
ATOM 712 C CA . ARG A 1 86 ? -16.325 -0.227 47.969 1.00 77.38 86 ARG A CA 1
ATOM 713 C C . ARG A 1 86 ? -15.423 -1.016 47.014 1.00 77.38 86 ARG A C 1
ATOM 715 O O . ARG A 1 86 ? -15.823 -2.045 46.474 1.00 77.38 86 ARG A O 1
ATOM 722 N N . VAL A 1 87 ? -14.176 -0.570 46.856 1.00 76.62 87 VAL A N 1
ATOM 723 C CA . VAL A 1 87 ? -13.191 -1.190 45.951 1.00 76.62 87 VAL A CA 1
ATOM 724 C C . VAL A 1 87 ? -12.319 -2.217 46.681 1.00 76.62 87 VAL A C 1
ATOM 726 O O . VAL A 1 87 ? -11.578 -1.877 47.602 1.00 76.62 87 VAL A O 1
ATOM 729 N N . ILE A 1 88 ? -12.340 -3.473 46.226 1.00 77.44 88 ILE A N 1
ATOM 730 C CA . ILE A 1 88 ? -11.444 -4.533 46.716 1.00 77.44 88 ILE A CA 1
ATOM 731 C C . ILE A 1 88 ? -10.258 -4.661 45.753 1.00 77.44 88 ILE A C 1
ATOM 733 O O . ILE A 1 88 ? -10.405 -5.138 44.628 1.00 77.44 88 ILE A O 1
ATOM 737 N N . LYS A 1 89 ? -9.063 -4.245 46.189 1.00 74.12 89 LYS A N 1
ATOM 738 C CA . LYS A 1 89 ? -7.822 -4.396 45.412 1.00 74.12 89 LYS A CA 1
ATOM 739 C C . LYS A 1 8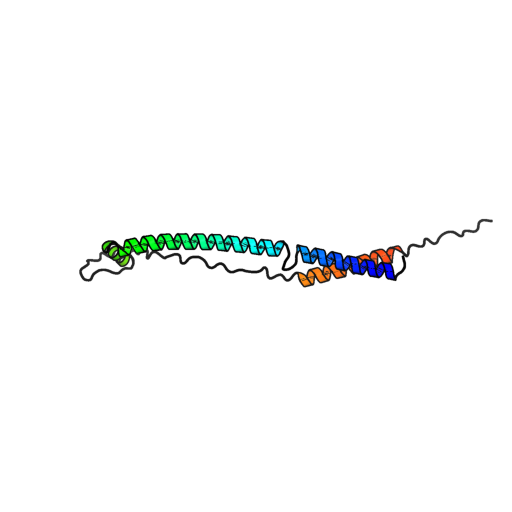9 ? -7.124 -5.706 45.774 1.00 74.12 89 LYS A C 1
ATOM 741 O O . LYS A 1 89 ? -6.548 -5.837 46.852 1.00 74.12 89 LYS A O 1
ATOM 746 N N . LEU A 1 90 ? -7.142 -6.664 44.853 1.00 77.44 90 LEU A N 1
ATOM 747 C CA . LEU A 1 90 ? -6.370 -7.902 44.960 1.00 77.44 90 LEU A CA 1
ATOM 748 C C . LEU A 1 90 ? -4.889 -7.607 44.668 1.00 77.44 90 LEU A C 1
ATOM 750 O O . LEU A 1 90 ? -4.548 -7.102 43.597 1.00 77.44 90 LEU A O 1
ATOM 754 N N . ARG A 1 91 ? -3.987 -7.905 45.615 1.00 75.06 91 ARG A N 1
ATOM 755 C CA . ARG A 1 91 ? -2.536 -7.739 45.408 1.00 75.06 91 ARG A CA 1
ATOM 756 C C . ARG A 1 91 ? -2.077 -8.629 44.248 1.00 75.06 91 ARG A C 1
ATOM 758 O O . ARG A 1 91 ? -2.239 -9.840 44.305 1.00 75.06 91 ARG A O 1
ATOM 765 N N . GLY A 1 92 ? -1.495 -8.015 43.216 1.00 76.31 92 GLY A N 1
ATOM 766 C CA . GLY A 1 92 ? -0.996 -8.703 42.018 1.00 76.31 92 GLY A CA 1
ATOM 767 C C . GLY A 1 92 ? -1.980 -8.762 40.845 1.00 76.31 92 GLY A C 1
ATOM 768 O O . GLY A 1 92 ? -1.564 -9.097 39.740 1.00 76.31 92 GLY A O 1
ATOM 769 N N . PHE A 1 93 ? -3.247 -8.379 41.036 1.00 72.75 93 PHE A N 1
ATOM 770 C CA . PHE A 1 93 ? -4.211 -8.279 39.941 1.00 72.75 93 PHE A CA 1
ATOM 771 C C . PHE A 1 93 ? -4.069 -6.926 39.238 1.00 72.75 93 PHE A C 1
ATOM 773 O O . PHE A 1 93 ? -4.298 -5.876 39.842 1.00 72.75 93 PHE A O 1
ATOM 780 N N . LYS A 1 94 ? -3.680 -6.944 37.961 1.00 70.56 94 LYS A N 1
ATOM 781 C CA . LYS A 1 94 ? -3.722 -5.768 37.088 1.00 70.56 94 LYS A CA 1
ATOM 782 C C . LYS A 1 94 ? -4.936 -5.908 36.168 1.00 70.56 94 LYS A C 1
ATOM 784 O O . LYS A 1 94 ? -4.964 -6.874 35.407 1.00 70.56 94 LYS A O 1
ATOM 789 N N . PRO A 1 95 ? -5.931 -5.009 36.243 1.00 65.88 95 PRO A N 1
ATOM 790 C CA . PRO A 1 95 ? -7.023 -5.016 35.282 1.00 65.88 95 PRO A CA 1
ATOM 791 C C . PRO A 1 95 ? -6.459 -4.764 33.881 1.00 65.88 95 PRO A C 1
ATOM 793 O O . PRO A 1 95 ? -5.601 -3.898 33.701 1.00 65.88 95 PRO A O 1
ATOM 796 N N . ASP A 1 96 ? -6.917 -5.552 32.911 1.00 69.06 96 ASP A N 1
ATOM 797 C CA . ASP A 1 96 ? -6.561 -5.361 31.510 1.00 69.06 96 ASP A CA 1
ATOM 798 C C . ASP A 1 96 ? -7.297 -4.121 30.990 1.00 69.06 96 ASP A C 1
ATOM 800 O O . ASP A 1 96 ? -8.520 -4.125 30.805 1.00 69.06 96 ASP A O 1
ATOM 804 N N . ALA A 1 97 ? -6.558 -3.026 30.831 1.00 64.38 97 ALA A N 1
ATOM 805 C CA . ALA A 1 97 ? -7.052 -1.828 30.177 1.00 64.38 97 ALA A CA 1
ATOM 806 C C . ALA A 1 97 ? -7.081 -2.123 28.674 1.00 64.38 97 ALA A C 1
ATOM 808 O O . ALA A 1 97 ? -6.110 -1.858 27.972 1.00 64.38 97 ALA A O 1
ATOM 809 N N . GLY A 1 98 ? -8.168 -2.751 28.215 1.00 63.75 98 GLY A N 1
ATOM 810 C CA . GLY A 1 98 ? -8.321 -3.206 26.835 1.00 63.75 98 GLY A CA 1
ATOM 811 C C . GLY A 1 98 ? -7.894 -2.133 25.833 1.00 63.75 98 GLY A C 1
ATOM 812 O O . GLY A 1 98 ? -8.486 -1.057 25.763 1.00 63.75 98 GLY A O 1
ATOM 813 N N . TYR A 1 99 ? -6.835 -2.416 25.079 1.00 64.81 99 TYR A N 1
ATOM 814 C CA . TYR A 1 99 ? -6.332 -1.516 24.050 1.00 64.81 99 TYR A CA 1
ATOM 815 C C . TYR A 1 99 ? -7.183 -1.654 22.784 1.00 64.81 99 TYR A C 1
ATOM 817 O O . TYR A 1 99 ? -7.347 -2.755 22.256 1.00 64.81 99 TYR A O 1
ATOM 825 N N . TYR A 1 100 ? -7.688 -0.537 22.257 1.00 65.81 100 TYR A N 1
ATOM 826 C CA . TYR A 1 100 ? -8.357 -0.529 20.956 1.00 65.81 100 TYR A CA 1
ATOM 827 C C . TYR A 1 100 ? -7.328 -0.539 19.824 1.00 65.81 100 TYR A C 1
ATOM 829 O O . TYR A 1 100 ? -6.371 0.235 19.815 1.00 65.81 100 TYR A O 1
ATOM 837 N N . THR A 1 101 ? -7.533 -1.414 18.839 1.00 67.44 101 THR A N 1
ATOM 838 C CA . THR A 1 101 ? -6.680 -1.479 17.646 1.00 67.44 101 THR A CA 1
ATOM 839 C C . THR A 1 101 ? -7.109 -0.393 16.658 1.00 67.44 101 THR A C 1
ATOM 841 O O . THR A 1 101 ? -8.167 -0.495 16.048 1.00 67.44 101 THR A O 1
ATOM 844 N N . ILE A 1 102 ? -6.284 0.641 16.472 1.00 66.69 102 ILE A N 1
ATOM 845 C CA . ILE A 1 102 ? -6.594 1.841 15.659 1.00 66.69 102 ILE A CA 1
ATOM 846 C C . ILE A 1 102 ? -6.330 1.604 14.148 1.00 66.69 102 ILE A C 1
ATOM 848 O O . ILE A 1 102 ? -5.980 2.506 13.395 1.00 66.69 102 ILE A O 1
ATOM 852 N N . GLY A 1 103 ? -6.480 0.365 13.673 1.00 68.25 103 GLY A N 1
ATOM 853 C CA . GLY A 1 103 ? -6.114 -0.020 12.305 1.00 68.25 103 GLY A CA 1
ATOM 854 C C . GLY A 1 103 ? -4.601 0.046 12.027 1.00 68.25 103 GLY A C 1
ATOM 855 O O . GLY A 1 103 ? -3.782 0.253 12.924 1.00 68.25 103 GLY A O 1
ATOM 856 N N . LYS A 1 104 ? -4.209 -0.188 10.768 1.00 75.56 104 LYS A N 1
ATOM 857 C CA . LYS A 1 104 ? -2.804 -0.208 10.315 1.00 75.56 104 LYS A CA 1
ATOM 858 C C . LYS A 1 104 ? -2.588 0.7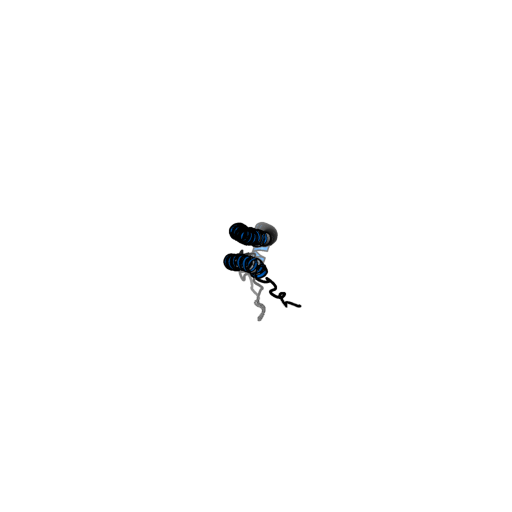88 9.181 1.00 75.56 104 LYS A C 1
ATOM 860 O O . LYS A 1 104 ? -3.375 0.820 8.239 1.00 75.56 104 LYS A O 1
ATOM 865 N N . MET A 1 105 ? -1.488 1.539 9.222 1.00 72.12 105 MET A N 1
ATOM 866 C CA . MET A 1 105 ? -1.112 2.463 8.147 1.00 72.12 105 MET A CA 1
ATOM 867 C C . MET A 1 105 ? -0.366 1.717 7.029 1.00 72.12 105 MET A C 1
ATOM 869 O O . MET A 1 105 ? 0.677 1.112 7.278 1.00 72.12 105 MET A O 1
ATOM 873 N N . ILE A 1 106 ? -0.886 1.761 5.797 1.00 74.75 106 ILE A N 1
ATOM 874 C CA . ILE A 1 106 ? -0.229 1.170 4.620 1.00 74.75 106 ILE A CA 1
ATOM 875 C C . ILE A 1 106 ? 0.477 2.265 3.817 1.00 74.75 106 ILE A C 1
ATOM 877 O O . ILE A 1 106 ? -0.158 3.057 3.123 1.00 74.75 106 ILE A O 1
ATOM 881 N N . THR A 1 107 ? 1.809 2.268 3.852 1.00 72.69 107 THR A N 1
ATOM 882 C CA . THR A 1 107 ? 2.637 3.164 3.030 1.00 72.69 107 THR A CA 1
ATOM 883 C C . THR A 1 107 ? 2.931 2.536 1.670 1.00 72.69 107 THR A C 1
ATOM 885 O O . THR A 1 107 ? 3.437 1.415 1.591 1.00 72.69 107 THR A O 1
ATOM 888 N N . PHE A 1 108 ? 2.677 3.278 0.588 1.00 69.12 108 PHE A N 1
ATOM 889 C CA . PHE A 1 108 ? 3.146 2.904 -0.745 1.00 69.12 108 PHE A CA 1
ATOM 890 C C . PHE A 1 108 ? 4.658 3.113 -0.839 1.00 69.12 108 PHE A C 1
ATOM 892 O O . PHE A 1 108 ? 5.138 4.248 -0.855 1.00 69.12 108 PHE A O 1
ATOM 899 N N . ARG A 1 109 ? 5.430 2.027 -0.923 1.00 67.75 109 ARG A N 1
ATOM 900 C CA . ARG A 1 109 ? 6.853 2.103 -1.260 1.00 67.75 109 ARG A CA 1
ATOM 901 C C . ARG A 1 109 ? 7.029 1.693 -2.710 1.00 67.75 109 ARG A C 1
ATOM 903 O O . ARG A 1 109 ? 7.144 0.512 -3.009 1.00 67.75 109 ARG A O 1
ATOM 910 N N . LYS A 1 110 ? 7.079 2.685 -3.595 1.00 63.59 110 LYS A N 1
ATOM 911 C CA . LYS A 1 110 ? 7.511 2.473 -4.974 1.00 63.59 110 LYS A CA 1
ATOM 912 C C . LYS A 1 110 ? 8.912 1.856 -4.957 1.00 63.59 110 LYS A C 1
ATOM 914 O O . LYS A 1 110 ? 9.786 2.381 -4.257 1.00 63.59 110 LYS A O 1
ATOM 919 N N . SER A 1 111 ? 9.131 0.759 -5.679 1.00 62.09 111 SER A N 1
ATOM 920 C CA . SER A 1 111 ? 10.463 0.166 -5.798 1.00 62.09 111 SER A CA 1
ATOM 921 C C . SER A 1 111 ? 11.409 1.211 -6.414 1.00 62.09 111 SER A C 1
ATOM 923 O O . SER A 1 111 ? 11.273 1.646 -7.554 1.00 62.09 111 SER A O 1
ATOM 925 N N . GLY A 1 112 ? 12.325 1.737 -5.596 1.00 58.12 112 GLY A N 1
ATOM 926 C CA . GLY A 1 112 ? 13.145 2.913 -5.920 1.00 58.12 112 GLY A CA 1
ATOM 927 C C . GLY A 1 112 ? 14.300 2.640 -6.884 1.00 58.12 112 GLY A C 1
ATOM 928 O O . GLY A 1 112 ? 15.252 3.417 -6.921 1.00 58.12 112 GLY A O 1
ATOM 929 N N . ILE A 1 113 ? 14.266 1.530 -7.621 1.00 61.25 113 ILE A N 1
ATOM 930 C CA . ILE A 1 113 ? 15.347 1.155 -8.529 1.00 61.25 113 ILE A CA 1
ATOM 931 C C . ILE A 1 113 ? 15.042 1.762 -9.895 1.00 61.25 113 ILE A C 1
ATOM 933 O O . ILE A 1 113 ? 14.258 1.229 -10.679 1.00 61.25 113 ILE A O 1
ATOM 937 N N . ASP A 1 114 ? 15.670 2.898 -10.189 1.00 68.81 114 ASP A N 1
ATOM 938 C CA . ASP A 1 114 ? 15.617 3.482 -11.523 1.00 68.81 114 ASP A CA 1
ATOM 939 C C . ASP A 1 114 ? 16.486 2.655 -12.486 1.00 68.81 114 ASP A C 1
ATOM 941 O O . ASP A 1 114 ? 17.708 2.790 -12.533 1.00 68.81 114 ASP A O 1
ATOM 945 N N . LEU A 1 115 ? 15.848 1.763 -13.246 1.00 70.50 115 LEU A N 1
ATOM 946 C CA . LEU A 1 115 ? 16.503 0.886 -14.224 1.00 70.50 115 LEU A CA 1
ATOM 947 C C . LEU A 1 115 ? 16.766 1.576 -15.577 1.00 70.50 115 LEU A C 1
ATOM 949 O O . LEU A 1 115 ? 17.438 1.010 -16.442 1.00 70.50 115 LEU A O 1
ATOM 953 N N . ARG A 1 116 ? 16.289 2.813 -15.779 1.00 71.06 116 ARG A N 1
ATOM 954 C CA . ARG A 1 116 ? 16.506 3.588 -17.016 1.00 71.06 116 ARG A CA 1
ATOM 955 C C . ARG A 1 116 ? 17.981 3.723 -17.420 1.00 71.06 116 ARG A C 1
ATOM 957 O O . ARG A 1 116 ? 18.264 3.497 -18.601 1.00 71.06 116 ARG A O 1
ATOM 964 N N . PRO A 1 117 ? 18.935 4.055 -16.521 1.00 75.94 117 PRO A N 1
ATOM 965 C CA . PRO A 1 117 ? 20.354 4.095 -16.881 1.00 75.94 117 PRO A CA 1
ATOM 966 C C . PRO A 1 117 ? 20.884 2.730 -17.336 1.00 75.94 117 PRO A C 1
ATOM 968 O O . PRO A 1 117 ? 21.669 2.666 -18.282 1.00 75.94 117 PRO A O 1
ATOM 971 N N . LEU A 1 118 ? 20.407 1.640 -16.730 1.00 76.06 118 LEU A N 1
ATOM 972 C CA . LEU A 1 118 ? 20.822 0.282 -17.073 1.00 76.06 118 LEU A CA 1
ATOM 973 C C . LEU A 1 118 ? 20.322 -0.119 -18.471 1.00 76.06 118 LEU A C 1
ATOM 975 O O . LEU A 1 118 ? 21.097 -0.602 -19.293 1.00 76.06 118 LEU A O 1
ATOM 979 N N . PHE A 1 119 ? 19.057 0.165 -18.795 1.00 77.56 119 PHE A N 1
ATOM 980 C CA . PHE A 1 119 ? 18.500 -0.100 -20.129 1.00 77.56 119 PHE A CA 1
ATOM 981 C C . PHE A 1 119 ? 19.151 0.751 -21.221 1.00 77.56 119 PHE A C 1
ATOM 983 O O . PHE A 1 119 ? 19.370 0.280 -22.343 1.00 77.56 119 PHE A O 1
ATOM 990 N N . ARG A 1 120 ? 19.530 1.991 -20.897 1.00 76.69 120 ARG A N 1
ATOM 991 C CA . ARG A 1 120 ? 20.309 2.841 -21.803 1.00 76.69 120 ARG A CA 1
ATOM 992 C C . ARG A 1 120 ? 21.701 2.258 -22.056 1.00 76.69 120 ARG A C 1
ATOM 994 O O . ARG A 1 120 ? 22.137 2.223 -23.201 1.00 76.69 120 ARG A O 1
ATOM 1001 N N . ALA A 1 121 ? 22.371 1.749 -21.023 1.00 80.12 121 ALA A N 1
ATOM 1002 C CA . ALA A 1 121 ? 23.667 1.096 -21.178 1.00 80.12 121 ALA A CA 1
ATOM 1003 C C . ALA A 1 121 ? 23.564 -0.189 -22.022 1.00 80.12 121 ALA A C 1
ATOM 1005 O O . ALA A 1 121 ? 24.355 -0.376 -22.948 1.00 80.12 121 ALA A O 1
ATOM 1006 N N . ILE A 1 122 ? 22.556 -1.034 -21.772 1.00 81.94 122 ILE A N 1
ATOM 1007 C CA . ILE A 1 122 ? 22.334 -2.288 -22.514 1.00 81.94 122 ILE A CA 1
ATOM 1008 C C . ILE A 1 122 ? 22.039 -2.013 -23.993 1.00 81.94 122 ILE A C 1
ATOM 1010 O O . ILE A 1 122 ? 22.662 -2.620 -24.859 1.00 81.94 122 ILE A O 1
ATOM 1014 N N . SER A 1 123 ? 21.139 -1.076 -24.301 1.00 78.50 123 SER A N 1
ATOM 1015 C CA . SER A 1 123 ? 20.767 -0.751 -25.690 1.00 78.50 123 SER A CA 1
ATOM 1016 C C . SER A 1 123 ? 21.934 -0.196 -26.510 1.00 78.50 123 SER A C 1
ATOM 1018 O O . SER A 1 123 ? 22.148 -0.628 -27.646 1.00 78.50 123 SER A O 1
ATOM 1020 N N . VAL A 1 124 ? 22.742 0.698 -25.928 1.00 78.81 124 VAL A N 1
ATOM 1021 C CA . VAL A 1 124 ? 23.953 1.223 -26.579 1.00 78.81 124 VAL A CA 1
ATOM 1022 C C . VAL A 1 124 ? 24.975 0.107 -26.798 1.00 78.81 124 VAL A C 1
ATOM 1024 O O . VAL A 1 124 ? 25.508 -0.029 -27.899 1.00 78.81 124 VAL A O 1
ATOM 1027 N N . SER A 1 125 ? 25.197 -0.740 -25.789 1.00 82.06 125 SER A N 1
ATOM 1028 C CA . SER A 1 125 ? 26.132 -1.869 -25.877 1.00 82.06 125 SER A CA 1
ATOM 1029 C C . SER A 1 125 ? 25.717 -2.860 -26.966 1.00 82.06 125 SER A C 1
ATOM 1031 O O . SER A 1 125 ? 26.542 -3.262 -27.784 1.00 82.06 125 SER A O 1
ATOM 1033 N N . MET A 1 126 ? 24.426 -3.191 -27.045 1.00 81.38 126 MET A N 1
ATOM 1034 C CA . MET A 1 126 ? 23.876 -4.102 -28.050 1.00 81.38 126 MET A CA 1
ATOM 1035 C C . MET A 1 126 ? 24.026 -3.543 -29.473 1.00 81.38 126 MET A C 1
ATOM 1037 O O . MET A 1 126 ? 24.405 -4.276 -30.387 1.00 81.38 126 MET A O 1
ATOM 1041 N N . GLY A 1 127 ? 23.802 -2.236 -29.663 1.00 78.00 127 GLY A N 1
ATOM 1042 C CA . GLY A 1 127 ? 24.017 -1.560 -30.947 1.00 78.00 127 GLY A CA 1
ATOM 1043 C C . GLY A 1 127 ? 25.485 -1.573 -31.390 1.00 78.00 127 GLY A C 1
ATOM 1044 O O . GLY A 1 127 ? 25.780 -1.845 -32.557 1.00 78.00 127 GLY A O 1
ATOM 1045 N N . ILE A 1 128 ? 26.417 -1.354 -30.455 1.00 80.69 128 ILE A N 1
ATOM 1046 C CA . ILE A 1 128 ? 27.866 -1.403 -30.715 1.00 80.69 128 ILE A CA 1
ATOM 1047 C C . ILE A 1 128 ? 28.311 -2.831 -31.059 1.00 80.69 128 ILE A C 1
ATOM 1049 O O . ILE A 1 128 ? 29.027 -3.026 -32.042 1.00 80.69 128 ILE A O 1
ATOM 1053 N N . ILE A 1 129 ? 27.859 -3.836 -30.304 1.00 83.12 129 ILE A N 1
ATOM 1054 C CA . ILE A 1 129 ? 28.162 -5.253 -30.562 1.00 83.12 129 ILE A CA 1
ATOM 1055 C C . ILE A 1 129 ? 27.645 -5.668 -31.944 1.00 83.12 129 ILE A C 1
ATOM 1057 O O . ILE A 1 129 ? 28.379 -6.281 -32.723 1.00 83.12 129 ILE A O 1
ATOM 1061 N N . PHE A 1 130 ? 26.413 -5.285 -32.288 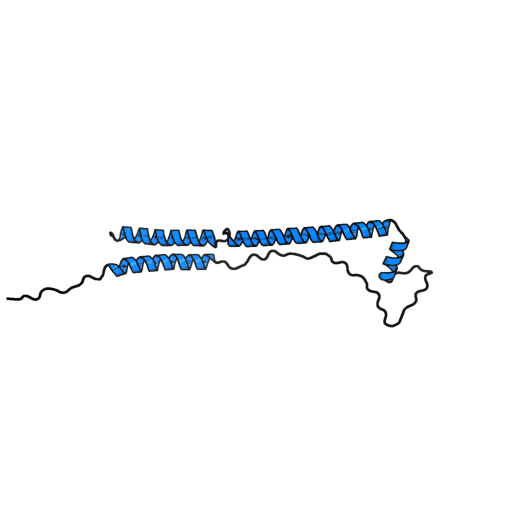1.00 81.00 130 PHE A N 1
ATOM 1062 C CA . PHE A 1 130 ? 25.824 -5.584 -33.591 1.00 81.00 130 PHE A CA 1
ATOM 1063 C C . PHE A 1 130 ? 26.623 -4.952 -34.739 1.00 81.00 130 PHE A C 1
ATOM 1065 O O . PHE A 1 130 ? 26.894 -5.610 -35.750 1.00 81.00 130 PHE A O 1
ATOM 1072 N N . TYR A 1 131 ? 27.060 -3.701 -34.568 1.00 78.88 131 TYR A N 1
ATOM 1073 C CA . TYR A 1 131 ? 27.917 -3.009 -35.530 1.00 78.88 131 TYR A CA 1
ATOM 1074 C C . TYR A 1 131 ? 29.287 -3.689 -35.685 1.00 78.88 131 TYR A C 1
ATOM 1076 O O . TYR A 1 131 ? 29.766 -3.866 -36.807 1.00 78.88 131 TYR A O 1
ATOM 1084 N N . LEU A 1 132 ? 29.911 -4.126 -34.586 1.00 80.44 132 LEU A N 1
ATOM 1085 C CA . LEU A 1 132 ? 31.197 -4.828 -34.617 1.00 80.44 132 LEU A CA 1
ATOM 1086 C C . LEU A 1 132 ? 31.098 -6.197 -35.302 1.00 80.44 132 LEU A C 1
ATOM 1088 O O . LEU A 1 132 ? 31.939 -6.503 -36.147 1.00 80.44 132 LEU A O 1
ATOM 1092 N N . LEU A 1 133 ? 30.055 -6.983 -35.023 1.00 79.00 133 LEU A N 1
ATOM 1093 C CA . LEU A 1 133 ? 29.816 -8.282 -35.667 1.00 79.00 133 LEU A CA 1
ATOM 1094 C C . LEU A 1 133 ? 29.615 -8.147 -37.184 1.00 79.00 133 LEU A C 1
ATOM 1096 O O . LEU A 1 133 ? 30.227 -8.875 -37.968 1.00 79.00 133 LEU A O 1
ATOM 1100 N N . THR A 1 134 ? 28.821 -7.166 -37.620 1.00 73.81 134 THR A N 1
ATOM 1101 C CA . THR A 1 134 ? 28.600 -6.907 -39.056 1.00 73.81 134 THR A CA 1
ATOM 1102 C C . THR A 1 134 ? 29.785 -6.223 -39.750 1.00 73.81 134 THR A C 1
ATOM 1104 O O . THR A 1 134 ? 29.904 -6.294 -40.979 1.00 73.81 134 THR A O 1
ATOM 1107 N N . SER A 1 135 ? 30.686 -5.589 -38.994 1.00 67.44 135 SER A N 1
ATOM 1108 C CA . SER A 1 135 ? 31.935 -4.991 -39.489 1.00 67.44 135 SER A CA 1
ATOM 1109 C C . SER A 1 135 ? 33.074 -6.017 -39.610 1.00 67.44 135 SER A C 1
ATOM 1111 O O . SER A 1 135 ? 33.788 -6.036 -40.617 1.00 67.44 135 SER A O 1
ATOM 1113 N N . GLY A 1 136 ? 33.208 -6.924 -38.637 1.00 62.47 136 GLY A N 1
ATOM 1114 C CA . GLY A 1 136 ? 34.258 -7.947 -38.578 1.00 62.47 136 GLY A CA 1
ATOM 1115 C C . GLY A 1 136 ? 34.133 -9.045 -39.640 1.00 62.47 136 GLY A C 1
ATOM 1116 O O . GLY A 1 136 ? 35.146 -9.538 -40.136 1.00 62.47 136 GLY A O 1
ATOM 1117 N N . GLY A 1 137 ? 32.912 -9.366 -40.082 1.00 55.47 137 GLY A N 1
ATOM 1118 C CA . GLY A 1 137 ? 32.666 -10.380 -41.119 1.00 55.47 137 GLY A CA 1
ATOM 1119 C C . GLY A 1 137 ? 33.177 -10.026 -42.526 1.00 55.47 137 GLY A C 1
ATOM 1120 O O . GLY A 1 137 ? 33.197 -10.883 -43.403 1.00 55.47 137 GLY A O 1
ATOM 1121 N N . GLY A 1 138 ? 33.611 -8.782 -42.772 1.00 50.44 138 GLY A N 1
ATOM 1122 C CA . GLY A 1 138 ? 34.084 -8.323 -44.087 1.00 50.44 138 GLY A CA 1
ATOM 1123 C C . GLY A 1 138 ? 35.589 -8.471 -44.354 1.00 50.44 138 GLY A C 1
ATOM 1124 O O . GLY A 1 138 ? 36.026 -8.131 -45.452 1.00 50.44 138 GLY A O 1
ATOM 1125 N N . ARG A 1 139 ? 36.391 -8.931 -43.380 1.00 49.50 139 ARG A N 1
ATOM 1126 C CA . ARG A 1 139 ? 37.867 -9.010 -43.480 1.00 49.50 139 ARG A CA 1
ATOM 1127 C C . ARG A 1 139 ? 38.432 -10.432 -43.603 1.00 49.50 139 ARG A C 1
ATOM 1129 O O . ARG A 1 139 ? 39.599 -10.650 -43.309 1.00 49.50 139 ARG A O 1
ATOM 1136 N N . ARG A 1 140 ? 37.651 -11.404 -44.075 1.00 48.56 140 ARG A N 1
ATOM 1137 C CA . ARG A 1 140 ? 38.188 -12.696 -44.538 1.00 48.56 140 ARG A CA 1
ATOM 1138 C C . ARG A 1 140 ? 38.173 -12.741 -46.067 1.00 48.56 140 ARG A C 1
ATOM 1140 O O . ARG A 1 140 ? 37.341 -13.411 -46.662 1.00 48.56 140 ARG A O 1
ATOM 1147 N N . LYS A 1 141 ? 39.079 -11.997 -46.714 1.00 44.62 141 LYS A N 1
ATOM 1148 C CA . LYS A 1 141 ? 39.525 -12.358 -48.067 1.00 44.62 141 LYS A CA 1
ATOM 1149 C C . LYS A 1 141 ? 40.673 -13.344 -47.897 1.00 44.62 141 LYS A C 1
ATOM 1151 O O . LYS A 1 141 ? 41.767 -12.956 -47.504 1.00 44.62 141 LYS A O 1
ATOM 1156 N N . ILE A 1 142 ? 40.362 -14.614 -48.130 1.00 45.75 142 ILE A N 1
ATOM 1157 C CA . ILE A 1 142 ? 41.316 -15.711 -48.267 1.00 45.75 142 ILE A CA 1
ATOM 1158 C C . ILE A 1 142 ? 42.243 -15.339 -49.425 1.00 45.75 142 ILE A C 1
ATOM 1160 O O . ILE A 1 142 ? 41.813 -15.263 -50.574 1.00 45.75 142 ILE A O 1
ATOM 1164 N N . GLY A 1 143 ? 43.489 -15.011 -49.104 1.00 51.28 143 GLY A N 1
ATOM 1165 C CA . GLY A 1 143 ? 44.569 -14.997 -50.070 1.00 51.28 143 GLY A CA 1
ATOM 1166 C C . GLY A 1 143 ? 45.243 -16.353 -50.018 1.00 51.28 143 GLY A C 1
ATOM 1167 O O . GLY A 1 143 ? 45.876 -16.632 -49.013 1.00 51.28 143 GLY A O 1
ATOM 1168 N N . THR A 1 144 ? 45.093 -17.151 -51.072 1.00 48.31 144 THR A N 1
ATOM 1169 C CA . THR A 1 144 ? 46.040 -18.184 -51.522 1.00 48.31 144 THR A CA 1
ATOM 1170 C C . THR A 1 144 ? 45.510 -18.768 -52.829 1.00 48.31 144 THR A C 1
ATOM 1172 O O . THR A 1 144 ? 44.596 -19.577 -52.788 1.00 48.31 144 THR A O 1
ATOM 1175 N N . GLU A 1 145 ? 46.050 -18.339 -53.969 1.00 46.91 145 GLU A N 1
ATOM 1176 C CA . GLU A 1 145 ? 46.471 -19.242 -55.055 1.00 46.91 145 GLU A CA 1
ATOM 1177 C C . GLU A 1 145 ? 47.024 -18.432 -56.230 1.00 46.91 145 GLU A C 1
ATOM 1179 O O . GLU A 1 145 ? 46.297 -17.938 -57.087 1.00 46.91 145 GLU A O 1
ATOM 1184 N N . LYS A 1 146 ? 48.350 -18.301 -56.260 1.00 43.28 146 LYS A N 1
ATOM 1185 C CA . LYS A 1 146 ? 49.127 -18.366 -57.498 1.00 43.28 146 LYS A CA 1
ATOM 1186 C C . LYS A 1 146 ? 50.424 -19.099 -57.174 1.00 43.28 146 LYS A C 1
ATOM 1188 O O . LYS A 1 146 ? 51.417 -18.478 -56.810 1.00 43.28 146 LYS A O 1
ATOM 1193 N N . LYS A 1 147 ? 50.397 -20.430 -57.259 1.00 44.91 147 LYS A N 1
ATOM 1194 C CA . LYS A 1 147 ? 51.592 -21.189 -57.630 1.00 44.91 147 LYS A CA 1
ATOM 1195 C C . LYS A 1 147 ? 51.493 -21.403 -59.135 1.00 44.91 147 LYS A C 1
ATOM 1197 O O . LYS A 1 147 ? 50.604 -22.111 -59.591 1.00 44.91 147 LYS A O 1
ATOM 1202 N N . HIS A 1 148 ? 52.357 -20.719 -59.879 1.00 41.34 148 HIS A N 1
ATOM 1203 C CA . HIS A 1 148 ? 52.677 -21.105 -61.247 1.00 41.34 148 HIS A CA 1
ATOM 1204 C C . HIS A 1 148 ? 53.258 -22.522 -61.199 1.00 41.34 148 HIS A C 1
ATOM 1206 O O . HIS A 1 148 ? 54.256 -22.751 -60.515 1.00 41.34 148 HIS A O 1
ATOM 1212 N N . ALA A 1 149 ? 52.577 -23.448 -61.865 1.00 47.72 149 ALA A N 1
ATOM 1213 C CA . ALA A 1 149 ? 53.172 -24.638 -62.440 1.00 47.72 149 ALA A CA 1
ATOM 1214 C C . ALA A 1 149 ? 53.374 -24.353 -63.935 1.00 47.72 149 ALA A C 1
ATOM 1216 O O . ALA A 1 149 ? 52.502 -23.723 -64.541 1.00 47.72 149 ALA A O 1
ATOM 1217 N N . ASP A 1 150 ? 54.522 -24.826 -64.417 1.00 46.12 150 ASP A N 1
ATOM 1218 C CA . ASP A 1 150 ? 55.036 -24.900 -65.792 1.00 46.12 150 ASP A CA 1
ATOM 1219 C C . ASP A 1 150 ? 55.396 -23.597 -66.530 1.00 46.12 150 ASP A C 1
ATOM 1221 O O . ASP A 1 150 ? 54.536 -22.708 -66.731 1.00 46.12 150 ASP A O 1
#

Radius of gyration: 37.36 Å; chains: 1; bounding box: 83×33×114 Å

Secondary structure (DSSP, 8-state):
--HHHHHHHHHHHHHHHHHHHHHHHSTTSHHHHHHHHHHHHHHHHHHHHHHHHHHHHHHHHHHHHH-HHHHHHHHHHTT---TT------TTPPP--------------------HHHHHHHHHHHHHHHHHHHHHTT------------

Sequence (150 aa):
MKKGTRLFLALYTGFAVYSVLTFFFGNTGILAMKELEEYRDKLYENNRELEKINRQLSVELDALQSDPNLIRLHARRLGYFEEEERVIKLRGFKPDAGYYTIGKMITFRKSGIDLRPLFRAISVSMGIIFYLLTSGGGRRKIGTEKKHAD

Foldseek 3Di:
DPPVVLLVVLVVQLVVLLVVCCQCPNCPHPVVVVLVVVLVVVVVVQVVVVVVLVVVVVVVVVVCVVDVVVVQVLCVLVVHHDPPDDDDDDVPDDRPNDDRDPTDDDDDDDPPDPCSVVSNVVSVVSSVVSSCVVVVVPPPPDDDDDDDDD